Protein AF-A0A2M8D684-F1 (afdb_monomer_lite)

Sequence (57 aa):
MSCLKTTENIRLGKYKHYKGKLYEAIGIARHSETLEEMVVYRALYESTKFGKNALWA

InterPro domains:
  IPR023387 DUF1653-like domain [PF07866] (13-56)
  IPR037135 DUF1653-like domain superfamily [G3DSA:2.30.30.320] (4-57)

Organism: NCBI:txid1975106

Radius of gyration: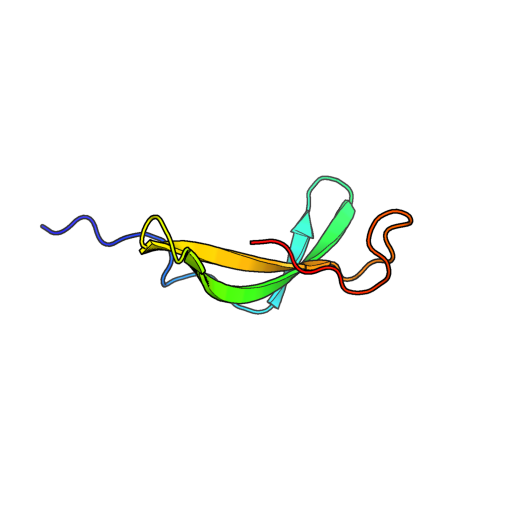 13.29 Å; chains: 1; bounding box: 45×15×32 Å

pLDDT: mean 82.13, std 14.03, range [39.72, 92.31]

Secondary structure (DSSP, 8-state):
-----GGGGPPPEEEE-TTS-EEEEEEEEE-TTT--EEEEEEESSEETTTEET-EE-

Structure (mmCIF, N/CA/C/O backbone):
data_AF-A0A2M8D684-F1
#
_entry.id   AF-A0A2M8D684-F1
#
loop_
_atom_site.group_PDB
_atom_site.id
_atom_site.type_symbol
_atom_site.label_atom_id
_atom_site.label_alt_id
_atom_site.label_comp_id
_atom_site.label_asym_id
_atom_site.label_entity_id
_atom_site.label_seq_id
_atom_site.pdbx_PDB_ins_code
_atom_site.Cartn_x
_atom_site.Cartn_y
_atom_site.Cartn_z
_atom_site.occupancy
_atom_site.B_iso_or_equiv
_atom_site.auth_seq_id
_atom_site.auth_comp_id
_atom_site.auth_asym_id
_atom_site.auth_atom_id
_atom_site.pdbx_PDB_model_num
ATOM 1 N N . MET A 1 1 ? -28.683 3.885 9.366 1.00 42.91 1 MET A N 1
ATOM 2 C CA . MET A 1 1 ? -27.956 4.103 8.097 1.00 42.91 1 MET A CA 1
ATOM 3 C C . MET A 1 1 ? -26.489 4.305 8.434 1.00 42.91 1 MET A C 1
ATOM 5 O O . MET A 1 1 ? -26.029 5.430 8.563 1.00 42.91 1 MET A O 1
ATOM 9 N N . SER A 1 2 ? -25.789 3.211 8.724 1.00 44.69 2 SER A N 1
ATOM 10 C CA . SER A 1 2 ? -24.360 3.235 9.021 1.00 44.69 2 SER A CA 1
ATOM 11 C C . SER A 1 2 ? -23.602 3.509 7.726 1.00 44.69 2 SER A C 1
ATOM 13 O O . SER A 1 2 ? -23.692 2.743 6.771 1.00 44.69 2 SER A O 1
ATOM 15 N N . CYS A 1 3 ? -22.894 4.634 7.698 1.00 39.72 3 CYS A N 1
ATOM 16 C CA . CYS A 1 3 ? -21.867 4.955 6.717 1.00 39.72 3 CYS A CA 1
ATOM 17 C C . CYS A 1 3 ? -20.761 3.895 6.853 1.00 39.72 3 CYS A C 1
ATOM 19 O O . CYS A 1 3 ? -19.882 4.014 7.705 1.00 39.72 3 CYS A O 1
ATOM 21 N N . LEU A 1 4 ? -20.902 2.776 6.139 1.00 44.97 4 LEU A N 1
ATOM 22 C CA . LEU A 1 4 ? -19.951 1.674 6.208 1.00 44.97 4 LEU A CA 1
ATOM 23 C C . LEU A 1 4 ? -18.649 2.113 5.545 1.00 44.97 4 LEU A C 1
ATOM 25 O O . LEU A 1 4 ? -18.635 2.611 4.419 1.00 44.97 4 LEU A O 1
ATOM 29 N N . LYS A 1 5 ? -17.574 1.961 6.313 1.00 50.16 5 LYS A N 1
ATOM 30 C CA . LYS A 1 5 ? -16.207 2.322 5.968 1.00 50.16 5 LYS A CA 1
ATOM 31 C C . LYS A 1 5 ? -15.823 1.662 4.644 1.00 50.16 5 LYS A C 1
ATOM 33 O O . LYS A 1 5 ? -15.912 0.453 4.478 1.00 50.16 5 LYS A O 1
ATOM 38 N N . THR A 1 6 ? -15.401 2.479 3.691 1.00 54.34 6 THR A N 1
ATOM 39 C CA . THR A 1 6 ? -15.235 2.150 2.267 1.00 54.34 6 THR A CA 1
ATOM 40 C C . THR A 1 6 ? -14.102 1.150 1.962 1.00 54.34 6 THR A C 1
ATOM 42 O O . THR A 1 6 ? -13.834 0.858 0.798 1.00 54.34 6 THR A O 1
ATOM 45 N N . THR A 1 7 ? -13.411 0.620 2.973 1.00 57.69 7 THR A N 1
ATOM 46 C CA . THR A 1 7 ? -12.165 -0.144 2.819 1.00 57.69 7 THR A CA 1
ATOM 47 C C . THR A 1 7 ? -12.384 -1.618 2.467 1.00 57.69 7 THR A C 1
ATOM 49 O O . THR A 1 7 ? -11.523 -2.211 1.826 1.00 57.69 7 THR A O 1
ATOM 52 N N . GLU A 1 8 ? -13.543 -2.206 2.787 1.00 60.41 8 GLU A N 1
ATOM 53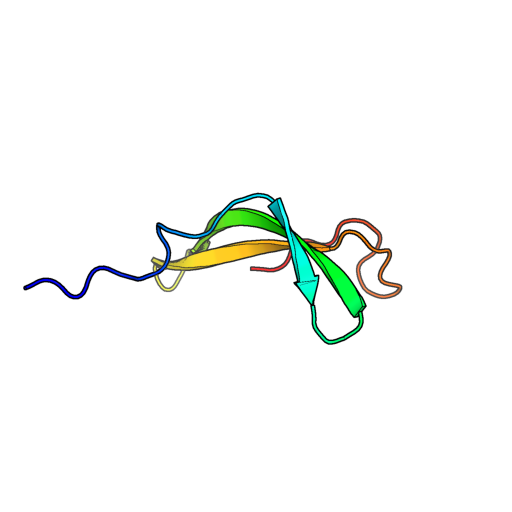 C CA . GLU A 1 8 ? -13.821 -3.642 2.5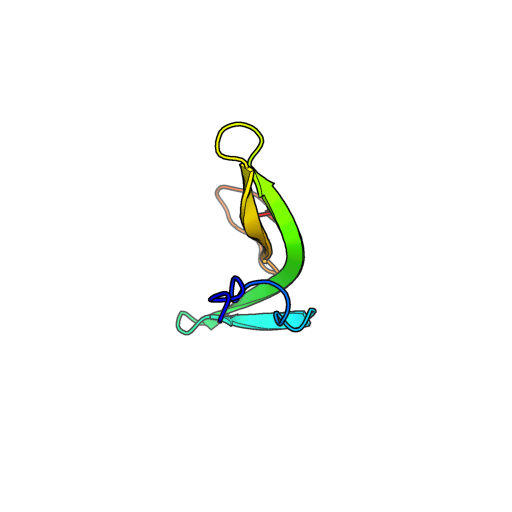72 1.00 60.41 8 GLU A CA 1
ATOM 54 C C . GLU A 1 8 ? -13.904 -4.061 1.090 1.00 60.41 8 GLU A C 1
ATOM 56 O O . GLU A 1 8 ? -13.843 -5.244 0.771 1.00 60.41 8 GLU A O 1
ATOM 61 N N . ASN A 1 9 ? -14.018 -3.105 0.161 1.00 67.88 9 ASN A N 1
ATOM 62 C CA . ASN A 1 9 ? -14.168 -3.370 -1.274 1.00 67.88 9 ASN A CA 1
ATOM 63 C C . ASN A 1 9 ? -12.909 -3.071 -2.102 1.00 67.88 9 ASN A C 1
ATOM 65 O O . ASN A 1 9 ? -12.998 -2.803 -3.305 1.00 67.88 9 ASN A O 1
ATOM 69 N N . ILE A 1 10 ? -11.717 -3.121 -1.500 1.00 77.44 10 ILE A N 1
ATOM 70 C CA . ILE A 1 10 ? -10.502 -3.105 -2.311 1.00 77.44 10 ILE A CA 1
ATOM 71 C C . ILE A 1 10 ? -10.304 -4.449 -3.012 1.00 77.44 10 ILE A C 1
ATOM 73 O O . ILE A 1 10 ? -10.234 -5.509 -2.392 1.00 77.44 10 ILE A O 1
ATOM 77 N N . ARG A 1 11 ? -10.192 -4.408 -4.342 1.00 81.62 11 ARG A N 1
ATOM 78 C CA . ARG A 1 11 ? -9.812 -5.590 -5.113 1.00 81.62 11 ARG A CA 1
ATOM 79 C C . ARG 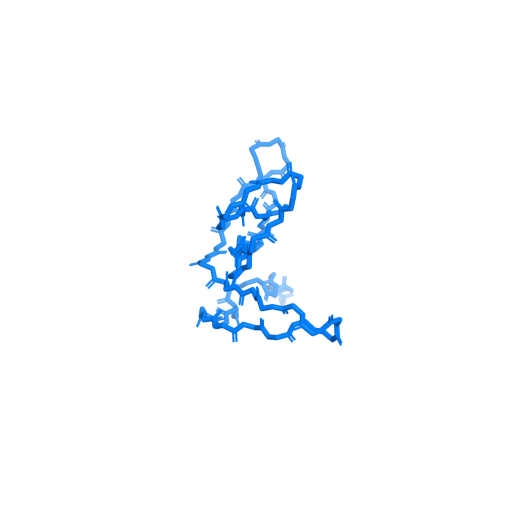A 1 11 ? -8.327 -5.845 -4.905 1.00 81.62 11 ARG A C 1
ATOM 81 O O . ARG A 1 11 ? -7.498 -4.997 -5.199 1.00 81.62 11 ARG A O 1
ATOM 88 N N . LEU A 1 12 ? -7.980 -7.023 -4.414 1.00 87.25 12 LEU A N 1
ATOM 89 C CA . LEU A 1 12 ? -6.581 -7.423 -4.332 1.00 87.25 12 LEU A CA 1
ATOM 90 C C . LEU A 1 12 ? -6.019 -7.608 -5.743 1.00 87.25 12 LEU A C 1
ATOM 92 O O . LEU A 1 12 ? -6.708 -8.108 -6.636 1.00 87.25 12 LEU A O 1
ATOM 96 N N . GLY A 1 13 ? -4.772 -7.196 -5.952 1.00 89.12 13 GLY A N 1
ATOM 97 C CA . GLY A 1 13 ? -4.120 -7.315 -7.252 1.00 89.12 13 GLY A CA 1
ATOM 98 C C . GLY A 1 13 ? -3.246 -6.128 -7.619 1.00 89.12 13 GLY A C 1
ATOM 99 O O . GLY A 1 13 ? -2.883 -5.301 -6.784 1.00 89.12 13 GLY A O 1
ATOM 100 N N . LYS A 1 14 ? -2.861 -6.067 -8.894 1.00 91.06 14 LYS A N 1
ATOM 101 C CA . LYS A 1 14 ? -1.874 -5.108 -9.393 1.00 91.06 14 LYS A CA 1
ATOM 102 C C . LYS A 1 14 ? -2.539 -3.806 -9.818 1.00 91.06 14 LYS A C 1
ATOM 104 O O . LYS A 1 14 ? -3.379 -3.785 -10.711 1.00 91.06 14 LYS A O 1
ATOM 109 N N . TYR A 1 15 ? -2.080 -2.719 -9.225 1.00 89.69 15 TYR A N 1
ATOM 110 C CA . TYR A 1 15 ? -2.474 -1.357 -9.524 1.00 89.69 15 TYR A CA 1
ATOM 111 C C . TYR A 1 15 ? -1.327 -0.614 -10.192 1.00 89.69 15 TYR A C 1
ATOM 113 O O . TYR A 1 15 ? -0.179 -0.639 -9.744 1.00 89.69 15 TYR A O 1
ATOM 121 N N . LYS A 1 16 ? -1.645 0.091 -11.276 1.00 88.75 16 LYS A N 1
ATOM 122 C CA . LYS A 1 16 ? -0.709 1.003 -11.923 1.00 88.75 16 LYS A CA 1
ATOM 123 C C . LYS A 1 16 ? -0.977 2.406 -11.413 1.00 88.75 16 LYS A C 1
ATOM 125 O O . LYS A 1 16 ? -2.037 2.973 -11.658 1.00 88.75 16 LYS A O 1
ATOM 130 N N . HIS A 1 17 ? -0.005 2.968 -10.712 1.00 85.38 17 HIS A N 1
ATOM 131 C CA . HIS A 1 17 ? -0.073 4.357 -10.302 1.00 85.38 17 HIS A CA 1
ATOM 132 C C . HIS A 1 17 ? 0.073 5.262 -11.528 1.00 85.38 17 HIS A C 1
ATOM 134 O O . HIS A 1 17 ? 0.805 4.935 -12.466 1.00 85.38 17 HIS A O 1
ATOM 140 N N . TYR A 1 18 ? -0.560 6.437 -11.505 1.00 82.38 18 TYR A N 1
ATOM 141 C CA . TYR A 1 18 ? -0.497 7.389 -12.621 1.00 82.38 18 TYR A CA 1
ATOM 142 C C . TYR A 1 18 ? 0.945 7.812 -12.960 1.00 82.38 18 TYR A C 1
ATOM 144 O O . TYR A 1 18 ? 1.265 8.103 -14.105 1.00 82.38 18 TYR A O 1
ATOM 152 N N . LYS A 1 19 ? 1.847 7.760 -11.970 1.00 84.00 19 LYS A N 1
ATOM 153 C CA . LYS A 1 19 ? 3.297 7.994 -12.131 1.00 84.00 19 LYS A CA 1
ATOM 154 C C . LYS A 1 19 ? 4.051 6.836 -12.816 1.00 84.00 19 LYS A C 1
ATOM 156 O O . LYS A 1 19 ? 5.274 6.798 -12.765 1.00 84.00 19 LYS A O 1
ATOM 161 N N . GLY A 1 20 ? 3.352 5.851 -13.377 1.00 85.88 20 GLY A N 1
ATOM 162 C CA . GLY A 1 20 ? 3.932 4.723 -14.114 1.00 85.88 20 GLY A CA 1
ATOM 163 C C . GLY A 1 20 ? 4.459 3.569 -13.255 1.00 85.88 20 GLY A C 1
ATOM 164 O O . GLY A 1 20 ? 4.797 2.522 -13.801 1.00 85.88 20 GLY A O 1
ATOM 165 N N . LYS A 1 21 ? 4.496 3.716 -11.927 1.00 88.06 21 LYS A N 1
ATOM 166 C CA . LYS A 1 21 ? 4.951 2.665 -11.006 1.00 88.06 21 LYS A CA 1
ATOM 167 C C . LYS A 1 21 ? 3.855 1.635 -10.736 1.00 88.06 21 LYS A C 1
ATOM 169 O O . LYS A 1 21 ? 2.679 1.985 -10.630 1.00 88.06 21 LYS A O 1
ATOM 174 N N . LEU A 1 22 ? 4.263 0.375 -10.617 1.00 90.12 22 LEU A N 1
ATOM 175 C CA . LEU A 1 22 ? 3.381 -0.747 -10.315 1.00 90.12 22 LEU A CA 1
ATOM 176 C C . LEU A 1 22 ? 3.390 -1.048 -8.821 1.00 90.12 22 LEU A C 1
ATOM 178 O O . LEU A 1 22 ? 4.443 -1.181 -8.197 1.00 90.12 22 LEU A O 1
ATOM 182 N N . TYR A 1 23 ? 2.195 -1.201 -8.283 1.00 91.81 23 TYR A N 1
ATOM 183 C CA . TYR A 1 23 ? 1.942 -1.575 -6.907 1.00 91.81 23 TYR A CA 1
ATOM 184 C C . TYR A 1 23 ? 0.996 -2.763 -6.899 1.00 91.81 23 TYR A C 1
ATOM 186 O O . TYR A 1 23 ? 0.265 -2.999 -7.857 1.00 91.81 23 TYR A O 1
ATOM 194 N N . GLU A 1 24 ? 0.998 -3.520 -5.823 1.00 92.31 24 GLU A N 1
ATOM 195 C CA . GLU A 1 24 ? 0.086 -4.630 -5.625 1.00 92.31 24 GLU A CA 1
ATOM 196 C C . GLU A 1 24 ? -0.613 -4.463 -4.287 1.00 92.31 24 GLU A C 1
ATOM 198 O O . GLU A 1 24 ? 0.049 -4.386 -3.259 1.00 92.31 24 GLU A O 1
ATOM 203 N N . ALA A 1 25 ? -1.939 -4.375 -4.296 1.00 91.50 25 ALA A N 1
ATOM 204 C CA . ALA A 1 25 ? -2.720 -4.376 -3.071 1.00 91.50 25 ALA A CA 1
ATOM 205 C C . ALA A 1 25 ? -2.754 -5.806 -2.525 1.00 91.50 25 ALA A C 1
ATOM 207 O O . ALA A 1 25 ? -3.295 -6.705 -3.177 1.00 91.50 25 ALA A O 1
ATOM 208 N N . ILE A 1 26 ? -2.146 -6.008 -1.354 1.00 91.38 26 ILE A N 1
ATOM 209 C CA . ILE A 1 26 ? -2.073 -7.313 -0.684 1.00 91.38 26 ILE A CA 1
ATOM 210 C C . ILE A 1 26 ? -3.272 -7.511 0.239 1.00 91.38 26 ILE A C 1
ATOM 212 O O . ILE A 1 26 ? -3.799 -8.616 0.327 1.00 91.38 26 ILE A O 1
ATOM 216 N N . GLY A 1 27 ? -3.705 -6.457 0.929 1.00 89.94 27 GLY A N 1
ATOM 217 C CA . GLY A 1 27 ? -4.765 -6.569 1.922 1.00 89.94 27 GLY A CA 1
ATOM 218 C C . GLY A 1 27 ? -4.997 -5.286 2.697 1.00 89.94 27 GLY A C 1
ATOM 219 O O . GLY A 1 27 ? -4.461 -4.234 2.355 1.00 89.94 27 GLY A O 1
ATOM 220 N N . ILE A 1 28 ? -5.794 -5.398 3.753 1.00 89.06 28 ILE A N 1
ATOM 221 C CA . ILE A 1 28 ? -6.072 -4.321 4.701 1.00 89.06 28 ILE A CA 1
ATOM 222 C C . ILE A 1 28 ? -5.347 -4.666 6.002 1.00 89.06 28 ILE A C 1
ATOM 224 O O . ILE A 1 28 ? -5.476 -5.779 6.512 1.00 89.06 28 ILE A O 1
ATOM 228 N N . ALA A 1 29 ? -4.575 -3.722 6.525 1.00 89.50 29 ALA A N 1
ATOM 229 C CA . AL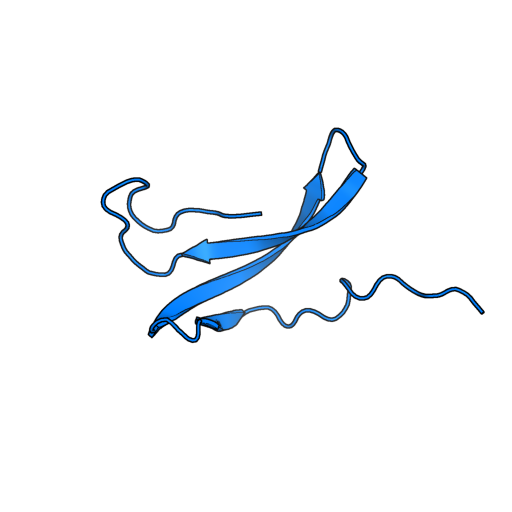A A 1 29 ? -3.985 -3.778 7.851 1.00 89.50 29 ALA A CA 1
ATOM 230 C C . ALA A 1 29 ? -4.677 -2.766 8.763 1.00 89.50 29 ALA A C 1
ATOM 232 O O . ALA A 1 29 ? -5.309 -1.813 8.308 1.00 89.50 29 ALA A O 1
ATOM 233 N N . ARG A 1 30 ? -4.547 -2.977 10.069 1.00 89.38 30 ARG A N 1
ATOM 234 C CA . ARG A 1 30 ? -5.078 -2.068 11.077 1.00 89.38 30 ARG A CA 1
ATOM 235 C C . ARG A 1 30 ? -3.921 -1.393 11.791 1.00 89.38 30 ARG A C 1
ATOM 237 O O . ARG A 1 30 ? -3.047 -2.084 12.313 1.00 89.38 30 ARG A O 1
ATOM 244 N N . HIS A 1 31 ? -3.914 -0.065 11.805 1.00 88.62 31 HIS A N 1
ATOM 245 C CA . HIS A 1 31 ? -2.899 0.690 12.528 1.00 88.62 31 HIS A CA 1
ATOM 246 C C . HIS A 1 31 ? -3.048 0.437 14.033 1.00 88.62 31 HIS A C 1
ATOM 248 O O . HIS A 1 31 ? -4.152 0.530 14.565 1.00 88.62 31 HIS A O 1
ATOM 254 N N . SER A 1 32 ? -1.967 0.089 14.731 1.00 88.44 32 SER A N 1
ATOM 255 C CA . SER A 1 32 ? -2.056 -0.335 16.136 1.00 88.44 32 SER A CA 1
ATOM 256 C C . SER A 1 32 ? -2.433 0.798 17.085 1.00 88.44 32 SER A C 1
ATOM 258 O O . SER A 1 32 ? -3.068 0.539 18.103 1.00 88.44 32 SER A O 1
ATOM 260 N N . GLU A 1 33 ? -2.064 2.039 16.761 1.00 90.00 33 GLU A N 1
ATOM 261 C CA . GLU A 1 33 ? -2.304 3.185 17.647 1.00 90.00 33 GLU A CA 1
ATOM 262 C C . GLU A 1 33 ? -3.686 3.807 17.433 1.00 90.00 33 GLU A C 1
ATOM 264 O O . GLU A 1 33 ? -4.377 4.129 18.394 1.00 90.00 33 GLU A O 1
ATOM 269 N N . THR A 1 34 ? -4.115 3.955 16.177 1.00 89.06 34 THR A N 1
ATOM 270 C CA . THR A 1 34 ? -5.386 4.624 15.841 1.00 89.06 34 THR A CA 1
ATOM 271 C C . THR A 1 34 ? -6.505 3.652 15.493 1.00 89.06 34 THR A C 1
ATOM 273 O O . THR A 1 34 ? -7.666 4.047 15.400 1.00 89.06 34 THR A O 1
ATOM 276 N N . LEU A 1 35 ? -6.183 2.365 15.330 1.00 86.69 35 LEU A N 1
ATOM 277 C CA . LEU A 1 35 ? -7.114 1.316 14.922 1.00 86.69 35 LEU A CA 1
ATOM 278 C C . LEU A 1 35 ? -7.791 1.576 13.568 1.00 86.69 35 LEU A C 1
ATOM 280 O O . LEU A 1 35 ? -8.827 0.966 13.281 1.00 86.69 35 LEU A O 1
ATOM 284 N N . GLU A 1 36 ? -7.195 2.437 12.744 1.00 87.19 36 GLU A N 1
ATOM 285 C CA . GLU A 1 36 ? -7.659 2.774 11.402 1.00 87.19 36 GLU A CA 1
ATOM 286 C C . GLU A 1 36 ? -7.286 1.687 10.395 1.00 87.19 36 GLU A C 1
ATOM 288 O O . GLU A 1 36 ? -6.235 1.051 10.484 1.00 87.19 36 GLU A O 1
ATOM 293 N N . GLU A 1 37 ? -8.184 1.460 9.443 1.00 87.75 37 GLU A N 1
ATOM 294 C CA . GLU A 1 37 ? -8.024 0.460 8.393 1.00 87.75 37 GLU A CA 1
ATOM 295 C C . GLU A 1 37 ? -7.268 1.078 7.220 1.00 87.75 37 GLU A C 1
ATOM 297 O O . GLU A 1 37 ? -7.736 2.034 6.602 1.00 87.75 37 GLU A O 1
ATOM 302 N N . MET A 1 38 ? -6.101 0.523 6.911 1.00 88.75 38 MET A N 1
ATOM 303 C CA . MET A 1 38 ? -5.198 1.009 5.874 1.00 88.75 38 MET A CA 1
ATOM 304 C C . MET A 1 38 ? -4.927 -0.100 4.865 1.00 88.75 38 MET A C 1
ATOM 306 O O . MET A 1 38 ? -4.833 -1.276 5.214 1.00 88.75 38 MET A O 1
ATOM 310 N N . VAL A 1 39 ? -4.807 0.259 3.592 1.00 88.50 39 VAL A N 1
ATOM 311 C CA . VAL A 1 39 ? -4.518 -0.713 2.534 1.00 88.50 39 VAL A CA 1
ATOM 312 C C . VAL A 1 39 ? -3.015 -0.921 2.443 1.00 88.50 39 VAL A C 1
ATOM 314 O O . VAL A 1 39 ? -2.264 0.019 2.198 1.00 88.50 39 VAL A O 1
ATOM 317 N N . VAL A 1 40 ? -2.592 -2.176 2.533 1.00 90.75 40 VAL A N 1
ATOM 318 C CA . VAL A 1 40 ? -1.202 -2.574 2.344 1.00 90.75 40 VAL A CA 1
ATOM 319 C C . VAL A 1 40 ? -0.909 -2.755 0.860 1.00 90.75 40 VAL A C 1
ATOM 321 O O . VAL A 1 40 ? -1.446 -3.651 0.197 1.00 90.75 40 VAL A O 1
ATOM 324 N N . TYR A 1 41 ? 0.010 -1.941 0.355 1.00 91.25 41 TYR A N 1
ATOM 325 C CA . TYR A 1 41 ? 0.558 -2.024 -0.989 1.00 91.25 41 TYR A CA 1
ATOM 326 C C . TYR A 1 41 ? 1.976 -2.592 -0.978 1.00 91.25 41 TYR A C 1
ATOM 328 O O . TYR A 1 41 ? 2.823 -2.204 -0.180 1.00 91.25 41 TYR A O 1
ATOM 336 N N . ARG A 1 42 ? 2.272 -3.456 -1.946 1.00 91.44 42 ARG A N 1
ATOM 337 C CA . ARG A 1 42 ? 3.614 -3.932 -2.273 1.00 91.44 42 ARG A CA 1
ATOM 338 C C . ARG A 1 42 ? 4.113 -3.269 -3.539 1.00 91.44 42 ARG A C 1
ATOM 340 O O . ARG A 1 42 ? 3.495 -3.371 -4.595 1.00 91.44 42 ARG A O 1
ATOM 347 N N . ALA A 1 43 ? 5.250 -2.596 -3.446 1.00 92.19 43 ALA A N 1
ATOM 348 C CA . ALA A 1 43 ? 5.933 -2.027 -4.594 1.00 92.19 43 ALA A CA 1
ATOM 349 C C . ALA A 1 43 ? 6.462 -3.154 -5.490 1.00 92.19 43 ALA A C 1
ATOM 351 O O . ALA A 1 43 ? 7.375 -3.875 -5.106 1.00 92.19 43 ALA A O 1
ATOM 352 N N . LEU A 1 44 ? 5.945 -3.287 -6.713 1.00 89.75 44 LEU A N 1
ATOM 353 C CA . LEU A 1 44 ? 6.442 -4.261 -7.696 1.00 89.75 44 LEU A CA 1
ATOM 354 C C . LEU A 1 44 ? 7.650 -3.724 -8.483 1.00 89.75 44 LEU A C 1
ATOM 356 O O . LEU A 1 44 ? 7.859 -4.071 -9.644 1.00 89.75 44 LEU A O 1
ATOM 360 N N . TYR A 1 45 ? 8.427 -2.839 -7.864 1.00 87.50 45 TYR A N 1
ATOM 361 C CA . TYR A 1 45 ? 9.621 -2.226 -8.433 1.00 87.50 45 TYR A CA 1
ATOM 362 C C . TYR A 1 45 ? 10.734 -2.167 -7.390 1.00 87.50 45 TYR A C 1
ATOM 364 O O . TYR A 1 45 ? 10.498 -2.269 -6.184 1.00 87.50 45 TYR A O 1
ATOM 372 N N . GLU A 1 46 ? 11.959 -1.989 -7.869 1.00 88.25 46 GLU A N 1
ATOM 373 C CA . GLU A 1 46 ? 13.115 -1.758 -7.017 1.00 88.25 46 GLU A CA 1
ATOM 374 C C . GLU A 1 46 ? 13.230 -0.267 -6.704 1.00 88.25 46 GLU A C 1
ATOM 376 O O . GLU A 1 46 ? 13.333 0.578 -7.596 1.00 88.25 46 GLU A O 1
ATOM 381 N N . SER A 1 47 ? 13.146 0.070 -5.421 1.00 84.31 47 SER A N 1
ATOM 382 C CA . SER A 1 47 ? 13.416 1.417 -4.942 1.00 84.31 47 SER A CA 1
ATOM 383 C C . SER A 1 47 ? 14.841 1.471 -4.425 1.00 84.31 47 SER A C 1
ATOM 385 O 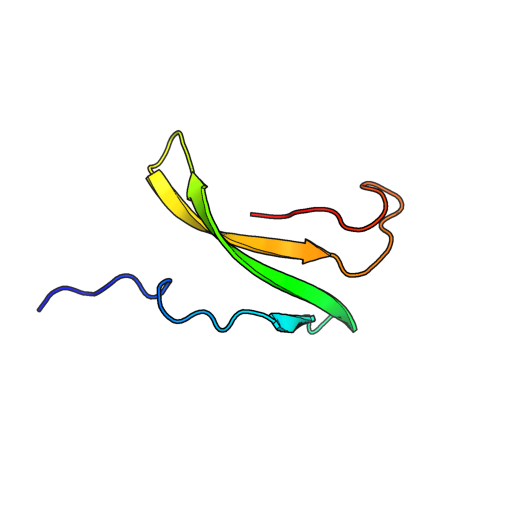O . SER A 1 47 ? 15.182 0.741 -3.499 1.00 84.31 47 SER A O 1
ATOM 387 N N . THR A 1 48 ? 15.646 2.410 -4.910 1.00 85.50 48 THR A N 1
ATOM 388 C CA . THR A 1 48 ? 17.008 2.646 -4.403 1.00 85.50 48 THR A CA 1
ATOM 389 C C . THR A 1 48 ? 17.038 2.928 -2.898 1.00 85.50 48 THR A C 1
ATOM 391 O O . THR A 1 48 ? 18.040 2.677 -2.242 1.00 85.50 48 THR A O 1
ATOM 394 N N . LYS A 1 49 ? 15.931 3.438 -2.340 1.00 82.81 49 LYS A N 1
ATOM 395 C CA . LYS A 1 49 ? 15.808 3.801 -0.922 1.00 82.81 49 LYS A CA 1
ATOM 396 C C . LYS A 1 49 ? 15.288 2.672 -0.023 1.00 82.81 49 LYS A C 1
ATOM 398 O O . LYS A 1 49 ? 15.581 2.671 1.164 1.00 82.81 49 LYS A O 1
ATOM 403 N N . PHE A 1 50 ? 14.485 1.754 -0.562 1.00 84.69 50 PHE A N 1
ATOM 404 C CA . PHE A 1 50 ? 13.747 0.756 0.235 1.00 84.69 50 PHE A CA 1
ATOM 405 C C . PHE A 1 50 ? 13.986 -0.691 -0.220 1.00 84.69 50 PHE A C 1
ATOM 407 O O . PHE A 1 50 ? 13.430 -1.615 0.362 1.00 84.69 50 PHE A O 1
ATOM 414 N N . GLY A 1 51 ? 14.787 -0.895 -1.265 1.00 86.12 51 GLY A N 1
ATOM 415 C CA . GLY A 1 51 ? 15.002 -2.194 -1.886 1.00 86.12 51 GLY A CA 1
ATOM 416 C C . GLY A 1 51 ? 13.831 -2.649 -2.759 1.00 86.12 51 GLY A C 1
ATOM 417 O O . GLY A 1 51 ? 12.977 -1.864 -3.191 1.00 86.12 51 GLY A O 1
ATOM 418 N N . LYS A 1 52 ? 13.823 -3.947 -3.052 1.00 84.44 52 LYS A N 1
ATOM 419 C CA . LYS A 1 52 ? 12.805 -4.628 -3.856 1.00 84.44 52 LYS A CA 1
ATOM 420 C C . LYS A 1 52 ? 11.610 -5.018 -2.980 1.00 84.44 52 LYS A C 1
ATOM 422 O O . LYS A 1 52 ? 11.805 -5.466 -1.856 1.00 84.44 52 LYS A O 1
ATOM 427 N N . ASN A 1 53 ? 10.388 -4.919 -3.512 1.00 87.12 53 ASN A N 1
ATOM 428 C CA . ASN A 1 53 ? 9.155 -5.343 -2.827 1.00 87.12 53 ASN A CA 1
ATOM 429 C C . ASN A 1 53 ? 8.832 -4.587 -1.526 1.00 87.12 53 ASN A C 1
ATOM 431 O O . ASN A 1 53 ? 8.240 -5.162 -0.615 1.00 87.12 53 ASN A O 1
ATOM 435 N N . ALA A 1 54 ? 9.190 -3.302 -1.441 1.00 89.81 54 ALA A N 1
ATOM 436 C CA . ALA A 1 54 ? 8.854 -2.470 -0.286 1.00 89.81 54 ALA A CA 1
ATOM 437 C C . ALA A 1 54 ? 7.338 -2.470 -0.001 1.00 89.81 54 ALA A C 1
ATOM 439 O O . ALA A 1 54 ? 6.531 -2.398 -0.932 1.00 89.81 54 ALA A O 1
ATOM 440 N N . LEU A 1 55 ? 6.966 -2.540 1.279 1.00 90.00 55 LEU A N 1
ATOM 441 C CA . LEU A 1 55 ? 5.578 -2.539 1.746 1.00 90.00 55 LEU A CA 1
ATOM 442 C C . LEU A 1 55 ? 5.201 -1.161 2.281 1.00 90.00 55 LEU A C 1
ATOM 444 O O . LEU A 1 55 ? 5.924 -0.617 3.113 1.00 90.00 55 LEU A O 1
ATOM 448 N N . TRP A 1 56 ? 4.083 -0.621 1.810 1.00 87.38 56 TRP A N 1
ATOM 449 C CA . TRP A 1 56 ? 3.515 0.661 2.227 1.00 87.38 56 TRP A CA 1
ATOM 450 C C . TRP A 1 56 ? 2.106 0.424 2.773 1.00 87.38 56 TRP A C 1
ATOM 452 O O . TRP A 1 56 ? 1.366 -0.370 2.196 1.00 87.38 56 TRP A O 1
ATOM 462 N N . ALA A 1 57 ? 1.754 1.092 3.867 1.00 84.88 57 ALA A N 1
ATOM 463 C CA . ALA A 1 57 ? 0.435 1.075 4.493 1.00 84.88 57 ALA A CA 1
ATOM 464 C C . ALA A 1 57 ? 0.097 2.495 4.957 1.00 84.88 57 ALA A C 1
ATOM 466 O O . ALA A 1 57 ? 1.058 3.209 5.331 1.00 84.88 57 ALA A O 1
#

Foldseek 3Di:
DDPPDPFVPDDFAWDQDPVRWIKTFPAWDADPPPRDIDTKIWGCDADPVQGHRDIDD